Protein AF-A0A8H2Y6P1-F1 (afdb_monomer)

Structure (mmCIF, N/CA/C/O backbone):
data_AF-A0A8H2Y6P1-F1
#
_entry.id   AF-A0A8H2Y6P1-F1
#
loop_
_atom_site.group_PDB
_atom_site.id
_atom_site.type_symbol
_atom_site.label_atom_id
_atom_site.label_alt_id
_atom_site.label_comp_id
_atom_site.label_asym_id
_atom_site.label_entity_id
_atom_site.label_seq_id
_atom_site.pdbx_PDB_ins_code
_atom_site.Cartn_x
_atom_site.Cartn_y
_atom_site.Cartn_z
_atom_site.occupancy
_atom_site.B_iso_or_equiv
_atom_site.auth_seq_id
_atom_site.auth_comp_id
_atom_site.auth_asym_id
_atom_site.auth_atom_id
_atom_site.pdbx_PDB_model_num
ATOM 1 N N . MET A 1 1 ? 28.918 14.140 -5.989 1.00 57.22 1 MET A N 1
ATOM 2 C CA . MET A 1 1 ? 27.513 14.575 -6.138 1.00 57.22 1 MET A CA 1
ATOM 3 C C . MET A 1 1 ? 26.644 13.353 -5.943 1.00 57.22 1 MET A C 1
ATOM 5 O O . MET A 1 1 ? 26.982 12.320 -6.511 1.00 57.22 1 MET A O 1
ATOM 9 N N . SER A 1 2 ? 25.597 13.435 -5.124 1.00 70.31 2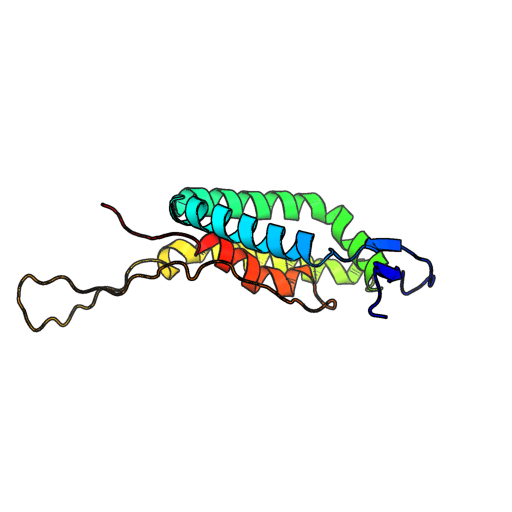 SER A N 1
ATOM 10 C CA . SER A 1 2 ? 24.597 12.365 -5.074 1.00 70.31 2 SER A CA 1
ATOM 11 C C . SER A 1 2 ? 23.945 12.235 -6.454 1.00 70.31 2 SER A C 1
ATOM 13 O O . SER A 1 2 ? 23.751 13.263 -7.109 1.00 70.31 2 SER A O 1
ATOM 15 N N . PRO A 1 3 ? 23.657 11.015 -6.930 1.00 77.88 3 PRO A N 1
ATOM 16 C CA . PRO A 1 3 ? 22.959 10.842 -8.197 1.00 77.88 3 PRO A CA 1
ATOM 17 C C . PRO A 1 3 ? 21.619 11.588 -8.144 1.00 77.88 3 PRO A C 1
ATOM 19 O O . PRO A 1 3 ? 20.973 11.600 -7.101 1.00 77.88 3 PRO A O 1
ATOM 22 N N . SER A 1 4 ? 21.226 12.235 -9.245 1.00 89.81 4 SER A N 1
ATOM 23 C CA . SER A 1 4 ? 19.952 12.965 -9.375 1.00 89.81 4 SER A CA 1
ATOM 24 C C . SER A 1 4 ? 18.839 12.118 -9.994 1.00 89.81 4 SER A C 1
ATOM 26 O O . SER A 1 4 ? 17.691 12.540 -10.036 1.00 89.81 4 SER A O 1
ATOM 28 N N . SER A 1 5 ? 19.171 10.916 -10.467 1.00 95.56 5 SER A N 1
ATOM 29 C CA . SER A 1 5 ? 18.230 9.975 -11.066 1.00 95.56 5 SER A CA 1
ATOM 30 C C . SER A 1 5 ? 18.632 8.527 -10.807 1.00 95.56 5 SER A C 1
ATOM 32 O O . SER A 1 5 ? 19.776 8.231 -10.446 1.00 95.56 5 SER A O 1
ATOM 34 N N . GLN A 1 6 ? 17.675 7.630 -11.016 1.00 94.94 6 GLN A N 1
ATOM 35 C CA . GLN A 1 6 ? 17.839 6.187 -11.004 1.00 94.94 6 GLN A CA 1
ATOM 36 C C . GLN A 1 6 ? 17.316 5.615 -12.318 1.00 94.94 6 GLN A C 1
ATOM 38 O O . GLN A 1 6 ? 16.169 5.863 -12.686 1.00 94.94 6 GLN A O 1
ATOM 43 N N . THR A 1 7 ? 18.135 4.817 -12.998 1.00 96.50 7 THR A N 1
ATOM 44 C CA . THR A 1 7 ? 17.713 4.064 -14.184 1.00 96.50 7 THR A CA 1
ATOM 45 C C . THR A 1 7 ? 17.591 2.590 -13.832 1.00 96.50 7 THR A C 1
ATOM 47 O O . THR A 1 7 ? 18.555 1.981 -13.368 1.00 96.50 7 THR A O 1
ATOM 50 N N . THR A 1 8 ? 16.419 2.013 -14.074 1.00 95.88 8 THR A N 1
ATOM 51 C CA . THR A 1 8 ? 16.212 0.565 -14.037 1.00 95.88 8 THR A CA 1
ATOM 52 C C . THR A 1 8 ? 16.761 -0.036 -15.323 1.00 95.88 8 THR A C 1
ATOM 54 O O . THR A 1 8 ? 16.398 0.397 -16.417 1.00 95.88 8 THR A O 1
ATOM 57 N N . ILE A 1 9 ? 17.635 -1.029 -15.189 1.00 96.75 9 ILE A N 1
ATOM 58 C CA . ILE A 1 9 ? 18.279 -1.726 -16.305 1.00 96.75 9 ILE A CA 1
ATOM 59 C C . ILE A 1 9 ? 17.661 -3.110 -16.442 1.00 96.75 9 ILE A C 1
ATOM 61 O O . ILE A 1 9 ? 17.535 -3.823 -15.448 1.00 96.75 9 ILE A O 1
ATOM 65 N N . ILE A 1 10 ? 17.314 -3.498 -17.668 1.00 96.38 10 ILE A N 1
ATOM 66 C CA . ILE A 1 10 ? 16.822 -4.840 -17.969 1.00 96.38 10 ILE A CA 1
ATOM 67 C C . ILE A 1 10 ? 17.974 -5.835 -17.778 1.00 96.38 10 ILE A C 1
ATOM 69 O O . ILE A 1 10 ? 18.954 -5.764 -18.524 1.00 96.38 10 ILE A O 1
ATOM 73 N N . PRO A 1 11 ? 17.899 -6.799 -16.841 1.00 94.56 11 PRO A N 1
ATOM 74 C CA . PRO A 1 11 ? 19.072 -7.610 -16.506 1.00 94.56 11 PRO A CA 1
ATOM 75 C C . PRO A 1 11 ? 19.601 -8.482 -17.650 1.00 94.56 11 PRO A C 1
ATOM 77 O O . PRO A 1 11 ? 20.798 -8.751 -17.705 1.00 94.56 11 PRO A O 1
ATOM 80 N N . HIS A 1 12 ? 18.745 -8.923 -18.576 1.00 91.88 12 HIS A N 1
ATOM 81 C CA . HIS A 1 12 ? 19.175 -9.806 -19.664 1.00 91.88 12 HIS A CA 1
ATOM 82 C C . HIS A 1 12 ? 19.735 -9.056 -20.884 1.00 91.88 12 HIS A C 1
ATOM 84 O O . HIS A 1 12 ? 20.650 -9.569 -21.520 1.00 91.88 12 HIS A O 1
ATOM 90 N N . SER A 1 13 ? 19.200 -7.877 -21.235 1.00 94.44 13 SER A N 1
ATOM 91 C CA . SER A 1 13 ? 19.668 -7.093 -22.394 1.00 94.44 13 SER A CA 1
ATOM 92 C C . SER A 1 13 ? 20.650 -5.988 -22.014 1.00 94.44 13 SER A C 1
ATOM 94 O O . SER A 1 13 ? 21.340 -5.477 -22.888 1.00 94.44 13 SER A O 1
ATOM 96 N N . GLN A 1 14 ? 20.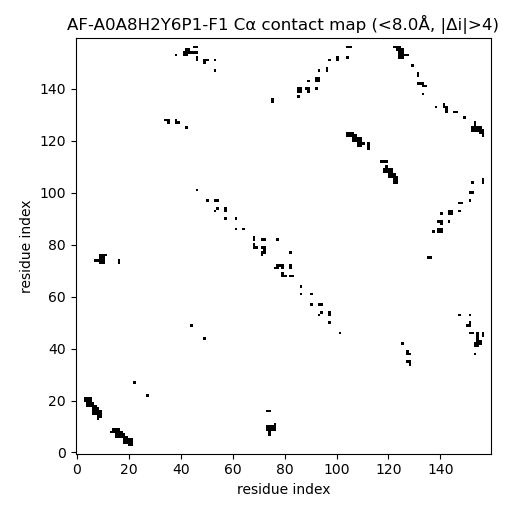737 -5.636 -20.725 1.00 96.19 14 GLN A N 1
ATOM 97 C CA . GLN A 1 14 ? 21.503 -4.496 -20.205 1.00 96.19 14 GLN A CA 1
ATOM 98 C C . GLN A 1 14 ? 21.035 -3.136 -20.752 1.00 96.19 14 GLN A C 1
ATOM 100 O O . GLN A 1 14 ? 21.714 -2.122 -20.594 1.00 96.19 14 GLN A O 1
ATOM 105 N N . GLU A 1 15 ? 19.851 -3.094 -21.359 1.00 96.81 15 GLU A N 1
ATOM 106 C CA . GLU A 1 15 ? 19.251 -1.873 -21.880 1.00 96.81 15 GLU A CA 1
ATOM 107 C C . GLU A 1 15 ? 18.507 -1.107 -20.775 1.00 96.81 15 GLU A C 1
ATOM 109 O O . GLU A 1 15 ? 17.981 -1.714 -19.833 1.00 96.81 15 GLU A O 1
ATOM 114 N N . PRO A 1 16 ? 18.431 0.231 -20.869 1.00 96.81 16 PRO A N 1
ATOM 115 C CA . PRO A 1 16 ? 17.623 1.024 -19.956 1.00 96.81 16 PRO A CA 1
ATOM 116 C C . PRO A 1 16 ? 16.132 0.744 -20.171 1.00 96.81 16 PRO A C 1
ATOM 118 O O . PRO A 1 16 ? 15.623 0.870 -21.281 1.00 96.81 16 PRO A O 1
ATOM 121 N N . LEU A 1 17 ? 15.423 0.406 -19.092 1.00 95.75 17 LEU A N 1
ATOM 122 C CA . LEU A 1 17 ? 13.969 0.242 -19.107 1.00 95.75 17 LEU A CA 1
ATOM 123 C C . LEU A 1 17 ? 13.258 1.568 -18.830 1.00 95.75 17 LEU A C 1
ATOM 125 O O . LEU A 1 17 ? 12.380 1.983 -19.579 1.00 95.75 17 LEU A O 1
ATOM 129 N N . VAL A 1 18 ? 13.620 2.218 -17.722 1.00 95.69 18 VAL A N 1
ATOM 130 C CA . VAL A 1 18 ? 12.991 3.459 -17.258 1.00 95.69 18 VAL A CA 1
ATOM 131 C C . VAL A 1 18 ? 13.962 4.246 -16.385 1.00 95.69 18 VAL A C 1
ATOM 133 O O . VAL A 1 18 ? 14.711 3.663 -15.602 1.00 95.69 18 VAL A O 1
ATOM 136 N N . THR A 1 19 ? 13.939 5.573 -16.506 1.00 96.56 19 THR A N 1
ATOM 137 C CA . THR A 1 19 ? 14.700 6.491 -15.650 1.00 96.56 19 THR A CA 1
ATOM 138 C C . THR A 1 19 ? 13.745 7.354 -14.840 1.00 96.56 19 THR A C 1
ATOM 140 O O . THR A 1 19 ? 12.882 8.030 -15.395 1.00 96.56 19 THR A O 1
ATOM 143 N N . HIS A 1 20 ? 13.942 7.375 -13.526 1.00 95.00 20 HIS A N 1
ATOM 144 C CA . HIS A 1 20 ? 13.227 8.231 -12.589 1.00 95.00 20 HIS A CA 1
ATOM 145 C C . HIS A 1 20 ? 14.172 9.295 -12.0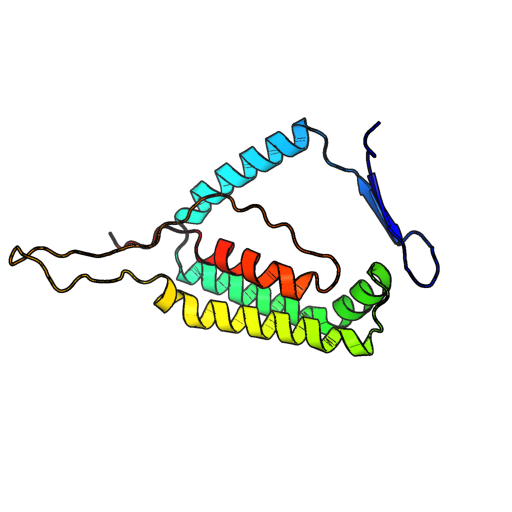38 1.00 95.00 20 HIS A C 1
ATOM 147 O O . HIS A 1 20 ? 15.298 8.988 -11.654 1.00 95.00 20 HIS A O 1
ATOM 153 N N . GLN A 1 21 ? 13.723 10.547 -11.980 1.00 96.06 21 GLN A N 1
ATOM 154 C CA . GLN A 1 21 ? 14.451 11.590 -11.257 1.00 96.06 21 GLN A CA 1
ATOM 155 C C . GLN A 1 21 ? 14.191 11.434 -9.760 1.00 96.06 21 GLN A C 1
ATOM 157 O O . GLN A 1 21 ? 13.063 11.149 -9.353 1.00 96.06 21 GLN A O 1
ATOM 162 N N . TYR A 1 22 ? 15.225 11.620 -8.944 1.00 94.19 22 TYR A N 1
ATOM 163 C CA . TYR A 1 22 ? 15.012 11.734 -7.510 1.00 94.19 22 TYR A CA 1
ATOM 164 C C . TYR A 1 22 ? 14.330 13.067 -7.206 1.00 94.19 22 TYR A C 1
ATOM 166 O O . TYR A 1 22 ? 14.668 14.078 -7.828 1.00 94.19 22 TYR A O 1
ATOM 174 N N . PRO A 1 23 ? 13.397 13.089 -6.243 1.00 92.50 23 PRO A N 1
ATOM 175 C CA . PRO A 1 23 ? 12.821 14.339 -5.786 1.00 92.50 23 PRO A CA 1
ATOM 176 C C . PRO A 1 23 ? 13.911 15.221 -5.169 1.00 92.50 23 PRO A C 1
ATOM 178 O O . PRO A 1 23 ? 14.816 14.748 -4.474 1.00 92.50 23 PRO A O 1
ATOM 181 N N . SER A 1 24 ? 13.806 16.521 -5.406 1.00 93.81 24 SER A N 1
ATOM 182 C CA . SER A 1 24 ? 14.550 17.537 -4.673 1.00 93.81 24 SER A CA 1
ATOM 183 C C . SER A 1 24 ? 14.167 17.537 -3.189 1.00 93.81 24 SER A C 1
ATOM 185 O O . SER A 1 24 ? 13.133 17.002 -2.784 1.00 93.81 24 SER A O 1
ATOM 187 N N . VAL A 1 25 ? 14.983 18.193 -2.360 1.00 93.69 25 VAL A N 1
ATOM 188 C CA . VAL A 1 25 ? 14.691 18.352 -0.923 1.00 93.69 25 VAL A CA 1
ATOM 189 C C . VAL A 1 25 ? 13.334 19.033 -0.705 1.00 93.69 25 VAL A C 1
ATOM 191 O O . VAL A 1 25 ? 12.547 18.566 0.108 1.00 93.69 25 VAL A O 1
ATOM 194 N N . SER A 1 26 ? 13.012 20.063 -1.496 1.00 95.81 26 SER A N 1
ATOM 195 C CA . SER A 1 26 ? 11.718 20.754 -1.404 1.00 95.81 26 SER A CA 1
ATOM 196 C C . SER A 1 26 ? 10.542 19.835 -1.744 1.00 95.81 26 SER A C 1
ATOM 198 O O . SER A 1 26 ? 9.519 19.871 -1.070 1.00 95.81 26 SER A O 1
ATOM 200 N N . GLU A 1 27 ? 10.676 18.988 -2.768 1.00 95.44 27 GLU A N 1
ATOM 201 C CA . GLU A 1 27 ? 9.619 18.038 -3.141 1.00 95.44 27 GLU A CA 1
ATOM 202 C C . GLU A 1 27 ? 9.424 16.949 -2.079 1.00 95.44 27 GLU A C 1
ATOM 204 O O . GLU A 1 27 ? 8.295 16.501 -1.855 1.00 95.44 27 GLU A O 1
ATOM 209 N N . LEU A 1 28 ? 10.504 16.533 -1.406 1.00 94.00 28 LEU A N 1
ATOM 210 C CA . LEU A 1 28 ? 10.442 15.615 -0.267 1.00 94.00 28 LEU A CA 1
ATOM 211 C C . LEU A 1 28 ? 9.721 16.250 0.926 1.00 94.00 28 LEU A C 1
ATOM 213 O O . LEU A 1 28 ? 8.824 15.621 1.490 1.00 94.00 28 LEU A O 1
ATOM 217 N N . ASP A 1 29 ? 10.053 17.493 1.274 1.00 95.56 29 ASP A N 1
ATOM 218 C CA . ASP A 1 29 ? 9.387 18.224 2.357 1.00 95.56 29 ASP A CA 1
ATOM 219 C C . ASP A 1 29 ? 7.885 18.382 2.070 1.00 95.56 29 ASP A C 1
ATOM 221 O O . ASP A 1 29 ? 7.035 18.065 2.912 1.00 95.56 29 ASP A O 1
ATOM 225 N N . ASP A 1 30 ? 7.533 18.758 0.838 1.00 97.06 30 ASP A N 1
ATOM 226 C CA . ASP A 1 30 ? 6.142 18.861 0.397 1.00 97.06 30 ASP A CA 1
ATOM 227 C C . ASP A 1 30 ? 5.412 17.511 0.427 1.00 97.06 30 ASP A C 1
ATOM 229 O O . ASP A 1 30 ? 4.229 17.441 0.785 1.00 97.06 30 ASP A O 1
ATOM 233 N N . LEU A 1 31 ? 6.088 16.414 0.070 1.00 95.19 31 LEU A N 1
ATOM 234 C CA . LEU A 1 31 ? 5.534 15.062 0.152 1.00 95.19 31 LEU A CA 1
ATOM 235 C C . LEU A 1 31 ? 5.223 14.670 1.600 1.00 95.19 31 LEU A C 1
ATOM 237 O O . LEU A 1 31 ? 4.138 14.141 1.867 1.00 95.19 31 LEU A O 1
ATOM 241 N N . VAL A 1 32 ? 6.129 14.954 2.538 1.00 95.44 32 VAL A N 1
ATOM 242 C CA . VAL A 1 32 ? 5.925 14.679 3.968 1.00 95.44 32 VAL A CA 1
ATOM 243 C C . VAL A 1 32 ? 4.741 15.489 4.501 1.00 95.44 32 VAL A C 1
ATOM 245 O O . VAL A 1 32 ? 3.848 14.931 5.147 1.00 95.44 32 VAL A O 1
ATOM 248 N N . LEU A 1 33 ? 4.659 16.779 4.160 1.00 96.62 33 LEU A N 1
ATOM 249 C CA . LEU A 1 33 ? 3.550 17.647 4.564 1.00 96.62 33 LEU A CA 1
ATOM 250 C C . LEU A 1 33 ? 2.203 17.170 4.010 1.00 96.62 33 LEU A C 1
ATOM 252 O O . LEU A 1 33 ? 1.212 17.113 4.748 1.00 96.62 33 LEU A O 1
ATOM 256 N N . ARG A 1 34 ? 2.142 16.801 2.723 1.00 97.31 34 ARG A N 1
ATOM 257 C CA . ARG A 1 34 ? 0.922 16.256 2.105 1.00 97.31 34 ARG A CA 1
ATOM 258 C C . ARG A 1 34 ? 0.512 14.932 2.739 1.00 97.31 34 ARG A C 1
ATOM 260 O O . ARG A 1 34 ? -0.671 14.753 3.021 1.00 97.31 34 ARG A O 1
ATOM 267 N N . SER A 1 35 ? 1.470 14.055 3.027 1.00 94.88 35 SER A N 1
ATOM 268 C CA . SER A 1 35 ? 1.214 12.771 3.691 1.00 94.88 35 SER A CA 1
ATOM 269 C C . SER A 1 35 ? 0.629 12.975 5.090 1.00 94.88 35 SER A C 1
ATOM 271 O O . SER A 1 35 ? -0.367 12.346 5.440 1.00 94.88 35 SER A O 1
ATOM 273 N N . GLY A 1 36 ? 1.169 13.923 5.863 1.00 95.19 36 GLY A N 1
ATOM 274 C CA . GLY A 1 36 ? 0.635 14.277 7.179 1.00 95.19 36 GLY A CA 1
ATOM 275 C C . GLY A 1 36 ? -0.787 14.847 7.122 1.00 95.19 36 GLY A C 1
ATOM 276 O O . GLY A 1 36 ? -1.631 14.493 7.945 1.00 95.19 36 GLY A O 1
ATOM 277 N N . LYS A 1 37 ? -1.093 15.698 6.132 1.00 95.94 37 LYS A N 1
ATOM 278 C CA . LYS A 1 37 ? -2.459 16.212 5.910 1.00 95.94 37 LYS A CA 1
ATOM 279 C C . LYS A 1 37 ? -3.429 15.093 5.524 1.00 95.94 37 LYS A C 1
ATOM 281 O O . LYS A 1 37 ? -4.509 15.005 6.104 1.00 95.94 37 LYS A O 1
ATOM 286 N N . ALA A 1 38 ? -3.033 14.228 4.590 1.00 94.94 38 ALA A N 1
ATOM 287 C CA . ALA A 1 38 ? -3.845 13.102 4.145 1.00 94.94 38 ALA A CA 1
ATOM 288 C C . ALA A 1 38 ? -4.132 12.131 5.295 1.00 94.94 38 ALA A C 1
ATOM 290 O O . ALA A 1 38 ? -5.278 11.739 5.481 1.00 94.94 38 ALA A O 1
ATOM 291 N N . GLN A 1 39 ? -3.135 11.815 6.126 1.00 94.75 39 GLN A N 1
ATOM 292 C CA . GLN A 1 39 ? -3.313 10.919 7.266 1.00 94.75 39 GLN A CA 1
ATOM 293 C C . GLN A 1 39 ? -4.304 11.475 8.299 1.00 94.75 39 GLN A C 1
ATOM 295 O O . GLN A 1 39 ? -5.145 10.730 8.798 1.00 94.75 39 GLN A O 1
ATOM 300 N N . LYS A 1 40 ? -4.271 12.787 8.573 1.00 93.50 40 LYS A N 1
ATOM 301 C CA . LYS A 1 40 ? -5.235 13.441 9.476 1.00 93.50 40 LYS A CA 1
ATOM 302 C C . LYS A 1 40 ? -6.680 13.337 8.983 1.00 93.50 40 LYS A C 1
ATOM 304 O O . LYS A 1 40 ? -7.584 13.223 9.804 1.00 93.50 40 LYS A O 1
ATOM 309 N N . ALA A 1 41 ? -6.899 13.393 7.670 1.00 93.50 41 ALA A N 1
ATOM 310 C CA . ALA A 1 41 ? -8.218 13.171 7.084 1.00 93.50 41 ALA A CA 1
ATOM 311 C C . ALA A 1 41 ? -8.585 11.679 7.091 1.00 93.50 41 ALA A C 1
ATOM 313 O O . ALA A 1 41 ? -9.684 11.307 7.497 1.00 93.50 41 ALA A O 1
ATOM 314 N N . TRP A 1 42 ? -7.634 10.823 6.710 1.00 94.88 42 TRP A N 1
ATOM 315 C CA . TRP A 1 42 ? -7.798 9.374 6.635 1.00 94.88 42 TRP A CA 1
ATOM 316 C C . TRP A 1 42 ? -8.188 8.757 7.975 1.00 94.88 42 TRP A C 1
ATOM 318 O O . TRP A 1 42 ? -9.009 7.842 8.014 1.00 94.88 42 TRP A O 1
ATOM 328 N N . LYS A 1 43 ? -7.682 9.313 9.084 1.00 93.00 43 LYS A N 1
ATOM 329 C CA . LYS A 1 43 ? -7.999 8.805 10.417 1.00 93.00 43 LYS A CA 1
ATOM 330 C C . LYS A 1 43 ? -9.453 8.937 10.859 1.00 93.00 43 LYS A C 1
ATOM 332 O O . LYS A 1 43 ? -9.802 8.367 11.887 1.00 93.00 43 LYS A O 1
ATOM 337 N N . ASN A 1 44 ? -10.269 9.666 10.101 1.00 91.88 44 ASN A N 1
ATOM 338 C CA . ASN A 1 44 ? -11.702 9.824 10.342 1.00 91.88 44 ASN A CA 1
ATOM 339 C C . ASN A 1 44 ? -12.555 8.987 9.372 1.00 91.88 44 ASN A C 1
ATOM 341 O O . ASN A 1 44 ? -13.778 8.994 9.472 1.00 91.88 44 ASN A O 1
ATOM 345 N N . VAL A 1 45 ? -11.937 8.282 8.419 1.00 93.88 45 VAL A N 1
ATOM 346 C CA . VAL A 1 45 ? -12.644 7.352 7.529 1.00 93.88 45 VAL A CA 1
ATOM 347 C C . VAL A 1 45 ? -13.070 6.130 8.343 1.00 93.88 45 VAL A C 1
ATOM 349 O O . VAL A 1 45 ? -12.334 5.683 9.225 1.00 93.88 45 VAL A O 1
ATOM 352 N N . SER A 1 46 ? -14.247 5.569 8.066 1.00 93.81 46 SER A N 1
ATOM 353 C CA . SER A 1 46 ? -14.726 4.369 8.760 1.00 93.81 46 SER A CA 1
ATOM 354 C C . SER A 1 46 ? -13.837 3.158 8.444 1.00 93.81 46 SER A C 1
ATOM 356 O O . SER A 1 46 ? -13.202 3.096 7.388 1.00 93.81 46 SER A O 1
ATOM 358 N N . LEU A 1 47 ? -13.754 2.180 9.356 1.00 93.81 47 LEU A N 1
ATOM 359 C CA . LEU A 1 47 ? -13.031 0.937 9.055 1.00 93.81 47 LEU A CA 1
ATOM 360 C C . LEU A 1 47 ? -13.650 0.228 7.843 1.00 93.81 47 LEU A C 1
ATOM 362 O O . LEU A 1 47 ? -12.913 -0.222 6.973 1.00 93.81 47 LEU A O 1
ATOM 366 N N . GLU A 1 48 ? -14.978 0.202 7.756 1.00 95.69 48 GLU A N 1
ATOM 367 C CA . GLU A 1 48 ? -15.717 -0.397 6.645 1.00 95.69 48 GLU A CA 1
ATOM 368 C C . GLU A 1 48 ? -15.288 0.182 5.288 1.00 95.69 48 GLU A C 1
ATOM 370 O O . GLU A 1 48 ? -14.947 -0.566 4.372 1.00 95.69 48 GLU A O 1
ATOM 375 N N . ASP A 1 49 ? -15.219 1.509 5.157 1.00 96.31 49 ASP A N 1
ATOM 376 C CA . ASP A 1 49 ? -14.841 2.145 3.892 1.00 96.31 49 ASP A CA 1
ATOM 377 C C . ASP A 1 49 ? -13.372 1.901 3.540 1.00 96.31 49 ASP A C 1
ATOM 379 O O . ASP A 1 49 ? -13.029 1.722 2.370 1.00 96.31 49 ASP A O 1
ATOM 383 N N . ARG A 1 50 ? -12.490 1.806 4.542 1.00 95.62 50 ARG A N 1
ATOM 384 C CA . ARG A 1 50 ? -11.098 1.403 4.300 1.00 95.62 50 ARG A CA 1
ATOM 385 C C . ARG A 1 50 ? -10.997 -0.040 3.830 1.00 95.62 50 ARG A C 1
ATOM 387 O O . ARG A 1 50 ? -10.199 -0.316 2.938 1.00 95.62 50 ARG A O 1
ATOM 394 N N . LEU A 1 51 ? -11.802 -0.944 4.388 1.00 97.19 51 LEU A N 1
ATOM 395 C CA . LEU A 1 51 ? -11.864 -2.331 3.929 1.00 97.19 51 LEU A CA 1
ATOM 396 C C . LEU A 1 51 ? -12.391 -2.419 2.498 1.00 97.19 51 LEU A C 1
ATOM 398 O O . LEU A 1 51 ? -11.799 -3.141 1.703 1.00 97.19 51 LEU A O 1
ATOM 402 N N . LYS A 1 52 ? -13.405 -1.625 2.126 1.00 97.75 52 LYS A N 1
ATOM 403 C CA . LYS A 1 52 ? -13.867 -1.516 0.729 1.00 97.75 52 LYS A CA 1
ATOM 404 C C . LYS A 1 52 ? -12.751 -1.049 -0.206 1.00 97.75 52 LYS A C 1
ATOM 406 O O . LYS A 1 52 ? -12.581 -1.607 -1.285 1.00 97.75 52 LYS A O 1
ATOM 411 N N . ILE A 1 53 ? -11.960 -0.059 0.208 1.00 97.12 53 ILE A N 1
ATOM 412 C CA . ILE A 1 53 ? -10.814 0.429 -0.576 1.00 97.12 53 ILE A CA 1
ATOM 413 C C . ILE A 1 53 ? -9.734 -0.652 -0.706 1.00 97.12 53 ILE A C 1
ATOM 415 O O . ILE A 1 53 ? -9.211 -0.863 -1.799 1.00 97.12 53 ILE A O 1
ATOM 419 N N . GLY A 1 54 ? -9.429 -1.371 0.376 1.00 97.25 54 GLY A N 1
ATOM 420 C CA . GLY A 1 54 ? -8.497 -2.497 0.350 1.00 97.25 54 GLY A CA 1
ATOM 421 C C . GLY A 1 54 ? -8.978 -3.649 -0.536 1.00 97.25 54 GLY A C 1
ATOM 422 O O . GLY A 1 54 ? -8.191 -4.204 -1.298 1.00 97.25 54 GLY A O 1
ATOM 423 N N . GLN A 1 55 ? -10.272 -3.964 -0.497 1.00 98.12 55 GLN A N 1
ATOM 424 C CA . GLN A 1 55 ? -10.896 -4.970 -1.353 1.00 98.12 55 GLN A CA 1
ATOM 425 C C . GLN A 1 55 ? -10.824 -4.565 -2.829 1.00 98.12 55 GLN A C 1
ATOM 427 O O . GLN A 1 55 ? -10.402 -5.360 -3.666 1.00 98.12 55 GLN A O 1
ATOM 432 N N . LYS A 1 56 ? -11.123 -3.298 -3.141 1.00 98.25 56 LYS A N 1
ATOM 433 C CA . LYS A 1 56 ? -10.953 -2.761 -4.493 1.00 98.25 56 LYS A CA 1
ATOM 434 C C . LYS A 1 56 ? -9.499 -2.856 -4.958 1.00 98.25 56 LYS A C 1
ATOM 436 O O . LYS A 1 56 ? -9.250 -3.264 -6.083 1.00 98.25 56 LYS A O 1
ATOM 441 N N . PHE A 1 57 ? -8.527 -2.539 -4.100 1.00 96.88 57 PHE A N 1
ATOM 442 C CA . PHE A 1 57 ? -7.110 -2.725 -4.430 1.00 96.88 57 PHE A CA 1
ATOM 443 C C . PHE A 1 57 ? -6.794 -4.179 -4.822 1.00 96.88 57 PHE A C 1
ATOM 445 O O . PHE A 1 57 ? -6.107 -4.401 -5.814 1.00 96.88 57 PHE A O 1
ATOM 452 N N . VAL A 1 58 ? -7.312 -5.164 -4.080 1.00 97.50 58 VAL A N 1
ATOM 453 C CA . VAL A 1 58 ? -7.125 -6.592 -4.393 1.00 97.50 58 VAL A CA 1
ATOM 454 C C . VAL A 1 58 ? -7.720 -6.948 -5.759 1.00 97.50 58 VAL A C 1
ATOM 456 O O . VAL A 1 58 ? -7.097 -7.687 -6.520 1.00 97.50 58 VAL A O 1
ATOM 459 N N . GLU A 1 59 ? -8.903 -6.425 -6.078 1.00 97.62 59 GLU A N 1
ATOM 460 C CA . GLU A 1 59 ? -9.579 -6.653 -7.360 1.00 97.62 59 GLU A CA 1
ATOM 461 C C . GLU A 1 59 ? -8.791 -6.075 -8.538 1.00 97.62 59 GLU A C 1
ATOM 463 O O . GLU A 1 59 ? -8.515 -6.795 -9.498 1.00 97.62 59 GLU A O 1
ATOM 468 N N . GLU A 1 60 ? -8.365 -4.815 -8.437 1.00 96.75 60 GLU A N 1
ATOM 469 C CA . GLU A 1 60 ? -7.567 -4.145 -9.471 1.00 96.75 60 GLU A CA 1
ATOM 470 C C . GLU A 1 60 ? -6.207 -4.835 -9.649 1.00 96.75 60 GLU A C 1
ATOM 472 O O . GLU A 1 60 ? -5.789 -5.122 -10.768 1.00 96.75 60 GLU A O 1
ATOM 477 N N . PHE A 1 61 ? -5.535 -5.196 -8.549 1.00 95.75 61 PHE A N 1
ATOM 478 C CA . PHE A 1 61 ? -4.259 -5.911 -8.607 1.00 95.75 61 PHE A CA 1
ATOM 479 C C . PHE A 1 61 ? -4.400 -7.273 -9.296 1.00 95.75 61 PHE A C 1
ATOM 481 O O . PHE A 1 61 ? -3.556 -7.655 -10.104 1.00 95.75 61 PHE A O 1
ATOM 488 N N . LYS A 1 62 ? -5.490 -7.998 -9.019 1.00 95.50 62 LYS A N 1
ATOM 489 C CA . LYS A 1 62 ? -5.797 -9.266 -9.687 1.00 95.50 62 LYS A CA 1
ATOM 490 C C . LYS A 1 62 ? -6.090 -9.078 -11.177 1.00 95.50 62 LYS A C 1
ATOM 492 O O . LYS A 1 62 ? -5.728 -9.940 -11.971 1.00 95.50 62 LYS A O 1
ATOM 497 N N . ALA A 1 63 ? -6.730 -7.979 -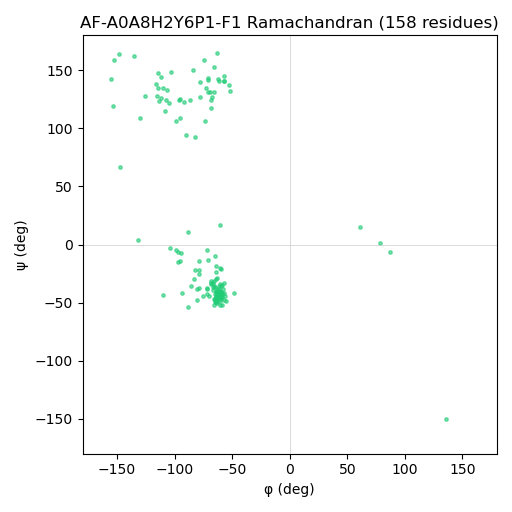11.574 1.00 95.50 63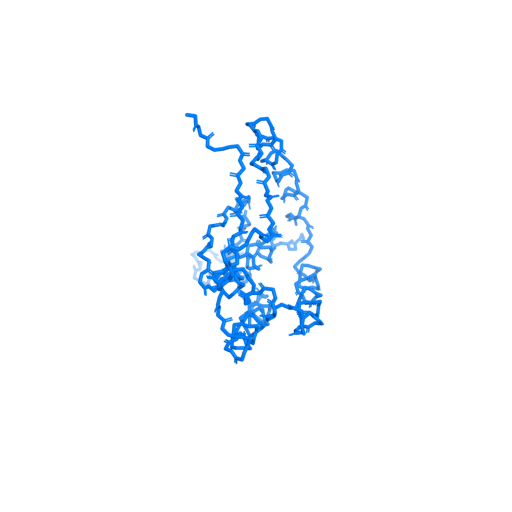 ALA A N 1
ATOM 498 C CA . ALA A 1 63 ? -6.994 -7.690 -12.984 1.00 95.50 63 ALA A CA 1
ATOM 499 C C . ALA A 1 63 ? -5.700 -7.477 -13.797 1.00 95.50 63 ALA A C 1
ATOM 501 O O . ALA A 1 63 ? -5.685 -7.726 -15.000 1.00 95.50 63 ALA A O 1
ATOM 502 N N . MET A 1 64 ? -4.605 -7.096 -13.132 1.00 93.12 64 MET A N 1
ATOM 503 C CA . MET A 1 64 ? -3.282 -6.885 -13.729 1.00 93.12 64 MET A CA 1
ATOM 504 C C . MET A 1 64 ? -2.397 -8.150 -13.780 1.00 93.12 64 MET A C 1
ATOM 506 O O . MET A 1 64 ? -1.207 -8.050 -14.085 1.00 93.12 64 MET A O 1
ATOM 510 N N . ASP A 1 65 ? -2.941 -9.344 -13.502 1.00 88.31 65 ASP A N 1
ATOM 511 C CA . ASP A 1 65 ? -2.183 -10.613 -13.436 1.00 88.31 65 ASP A CA 1
ATOM 512 C C . ASP A 1 65 ? -1.463 -10.975 -14.752 1.00 88.31 65 ASP A C 1
ATOM 514 O O . ASP A 1 65 ? -0.477 -11.702 -14.739 1.00 88.31 65 ASP A O 1
ATOM 518 N N . ASN A 1 66 ? -1.893 -10.421 -15.890 1.00 87.62 66 ASN A N 1
ATOM 519 C CA . ASN A 1 66 ? -1.213 -10.619 -17.176 1.00 87.62 66 ASN A CA 1
ATOM 520 C C . ASN A 1 66 ? -0.020 -9.671 -17.392 1.00 87.62 66 ASN A C 1
ATOM 522 O O . ASN A 1 66 ? 0.947 -10.045 -18.057 1.00 87.62 66 ASN A O 1
ATOM 526 N N . ASP A 1 67 ? -0.061 -8.466 -16.820 1.00 91.12 67 ASP A N 1
ATOM 527 C CA . ASP A 1 67 ? 0.918 -7.408 -17.095 1.00 91.12 67 ASP A CA 1
ATOM 528 C C . ASP A 1 67 ? 2.069 -7.422 -16.080 1.00 91.12 67 ASP A C 1
ATOM 530 O O . ASP A 1 67 ? 3.247 -7.315 -16.438 1.00 91.12 67 ASP A O 1
ATOM 534 N N . ILE A 1 68 ? 1.742 -7.620 -14.798 1.00 93.12 68 ILE A N 1
ATOM 535 C CA . ILE A 1 68 ? 2.708 -7.590 -13.692 1.00 93.12 68 ILE A CA 1
ATOM 536 C C . ILE A 1 68 ? 3.841 -8.622 -13.856 1.00 93.12 68 ILE A C 1
ATOM 538 O O . ILE A 1 68 ? 5.002 -8.247 -13.663 1.00 93.12 68 ILE A O 1
ATOM 542 N N . PRO A 1 69 ? 3.593 -9.897 -14.231 1.00 93.31 69 PRO A N 1
ATOM 543 C CA . PRO A 1 69 ? 4.666 -10.875 -14.418 1.00 93.31 69 PRO A CA 1
ATOM 544 C C . PRO A 1 69 ? 5.707 -10.457 -15.454 1.00 93.31 69 PRO A C 1
ATOM 546 O O . PRO A 1 69 ? 6.902 -10.726 -15.282 1.00 93.31 69 PRO A O 1
ATOM 549 N N . LEU A 1 70 ? 5.262 -9.831 -16.545 1.00 92.75 70 LEU A N 1
ATOM 550 C CA . LEU A 1 70 ? 6.149 -9.383 -17.608 1.00 92.75 70 LEU A CA 1
ATOM 551 C C . LEU A 1 70 ? 6.972 -8.179 -17.142 1.00 92.75 70 LEU A C 1
ATOM 553 O O . LEU A 1 70 ? 8.183 -8.155 -17.353 1.00 92.75 70 LEU A O 1
ATOM 557 N N . GLU A 1 71 ? 6.346 -7.228 -16.453 1.00 93.12 71 GLU A N 1
ATOM 558 C CA . GLU A 1 71 ? 7.042 -6.071 -15.886 1.00 93.12 71 GLU A CA 1
ATOM 559 C C . GLU A 1 71 ? 8.096 -6.471 -14.848 1.00 93.12 71 GLU A C 1
ATOM 561 O O . GLU A 1 71 ? 9.238 -6.020 -14.929 1.00 93.12 71 GLU A O 1
ATOM 566 N N . LEU A 1 72 ? 7.780 -7.401 -13.940 1.00 94.31 72 LEU A N 1
ATOM 567 C CA . LEU A 1 72 ? 8.765 -7.948 -13.000 1.00 94.31 72 LEU A CA 1
ATOM 568 C C . LEU A 1 72 ? 9.942 -8.605 -13.731 1.00 94.31 72 LEU A C 1
ATOM 570 O O . LEU A 1 72 ? 11.099 -8.388 -13.378 1.00 94.31 72 LEU A O 1
ATOM 574 N N . THR A 1 73 ? 9.669 -9.360 -14.795 1.00 94.62 73 THR A N 1
ATOM 575 C CA . THR A 1 73 ? 10.728 -9.986 -15.601 1.00 94.62 73 THR A CA 1
ATOM 576 C C . THR A 1 73 ? 11.652 -8.942 -16.220 1.00 94.62 73 THR A C 1
ATOM 578 O O . THR A 1 73 ? 12.871 -9.078 -16.132 1.00 94.62 73 THR A O 1
ATOM 581 N N . LYS A 1 74 ? 11.094 -7.877 -16.808 1.00 94.50 74 LYS A N 1
ATOM 582 C CA . LYS A 1 74 ? 11.893 -6.792 -17.394 1.00 94.50 74 LYS A CA 1
ATOM 583 C C . LYS A 1 74 ? 12.726 -6.068 -16.339 1.00 94.50 74 LYS A C 1
ATOM 585 O O . LYS A 1 74 ? 13.876 -5.746 -16.603 1.00 94.50 74 LYS A O 1
ATOM 590 N N . GLN A 1 75 ? 12.164 -5.817 -15.158 1.00 94.31 75 GLN A N 1
ATOM 591 C CA . GLN A 1 75 ? 12.814 -5.007 -14.126 1.00 94.31 75 GLN A CA 1
ATOM 592 C C . GLN A 1 75 ? 13.884 -5.765 -13.333 1.00 94.31 75 GLN A C 1
ATOM 594 O O . GLN A 1 75 ? 14.903 -5.178 -12.980 1.00 94.31 75 GLN A O 1
ATOM 599 N N . MET A 1 76 ? 13.668 -7.049 -13.028 1.00 93.75 76 MET A N 1
ATOM 600 C CA . MET A 1 76 ? 14.550 -7.810 -12.128 1.00 93.75 76 MET A CA 1
ATOM 601 C C . MET A 1 76 ? 14.980 -9.184 -12.656 1.00 93.75 76 MET A C 1
ATOM 603 O O . MET A 1 76 ? 15.714 -9.905 -11.982 1.00 93.75 76 MET A O 1
ATOM 607 N N . GLY A 1 77 ? 14.605 -9.532 -13.890 1.00 92.44 77 GLY A N 1
ATOM 608 C CA . GLY A 1 77 ? 15.162 -10.674 -14.617 1.00 92.44 77 GLY A CA 1
ATOM 609 C C . GLY A 1 77 ? 14.613 -12.038 -14.203 1.00 92.44 77 GLY A C 1
ATOM 610 O O . GLY A 1 77 ? 15.038 -13.050 -14.763 1.00 92.44 77 GLY A O 1
ATOM 611 N N . ARG A 1 78 ? 13.668 -12.110 -13.252 1.00 93.44 78 ARG A N 1
ATOM 612 C CA . ARG A 1 78 ? 13.016 -13.382 -12.913 1.00 93.44 78 ARG A CA 1
ATOM 613 C C . ARG A 1 78 ? 12.191 -13.866 -14.107 1.00 93.44 78 ARG A C 1
ATOM 615 O O . ARG A 1 78 ? 11.375 -13.090 -14.591 1.00 93.44 78 ARG A O 1
ATOM 622 N N . PRO A 1 79 ? 12.316 -15.137 -14.534 1.00 92.38 79 PRO A N 1
ATOM 623 C CA . PRO A 1 79 ? 11.470 -15.687 -15.586 1.00 92.38 79 PRO A CA 1
ATOM 624 C C . PRO A 1 79 ? 9.977 -15.495 -15.291 1.00 92.38 79 PRO A C 1
ATOM 626 O O . PRO A 1 79 ? 9.533 -15.767 -14.175 1.00 92.38 79 PRO A O 1
ATOM 629 N N . VAL A 1 80 ? 9.196 -15.112 -16.308 1.00 92.62 80 VAL A N 1
ATOM 630 C CA . VAL A 1 80 ? 7.740 -14.875 -16.204 1.00 92.62 80 VAL A CA 1
ATOM 631 C C . VAL A 1 80 ? 7.023 -16.030 -15.496 1.00 92.62 80 VAL A C 1
ATOM 633 O O . VAL A 1 80 ? 6.198 -15.807 -14.611 1.00 92.62 80 VAL A O 1
ATOM 636 N N . SER A 1 81 ? 7.399 -17.272 -15.819 1.00 91.06 81 SER A N 1
ATOM 637 C CA . SER A 1 81 ? 6.829 -18.495 -15.236 1.00 91.06 81 SER A CA 1
ATOM 638 C C . SER A 1 81 ? 7.005 -18.618 -13.718 1.00 91.06 81 SER A C 1
ATOM 640 O O . SER A 1 81 ? 6.261 -19.354 -13.076 1.00 91.06 81 SER A O 1
ATOM 642 N N . GLN A 1 82 ? 7.956 -17.893 -13.125 1.00 89.56 82 GLN A N 1
ATOM 643 C CA . GLN A 1 82 ? 8.226 -17.897 -11.687 1.00 89.56 82 GLN A CA 1
ATOM 644 C C . GLN A 1 82 ? 7.561 -16.722 -10.941 1.00 89.56 82 GLN A C 1
ATOM 646 O O . GLN A 1 82 ? 7.593 -16.695 -9.712 1.00 89.56 82 GLN A O 1
ATOM 651 N N . ASN A 1 83 ? 6.933 -15.763 -11.637 1.00 91.94 83 ASN A N 1
ATOM 652 C CA . ASN A 1 83 ? 6.301 -14.590 -11.008 1.00 91.94 83 ASN A CA 1
ATOM 653 C C . ASN A 1 83 ? 4.892 -14.863 -10.458 1.00 91.94 83 ASN A C 1
ATOM 655 O O . ASN A 1 83 ? 4.460 -14.184 -9.527 1.00 91.94 83 ASN A O 1
ATOM 659 N N . ALA A 1 84 ? 4.202 -15.899 -10.948 1.00 90.19 84 ALA A N 1
ATOM 660 C CA . ALA A 1 84 ? 2.850 -16.249 -10.493 1.00 90.19 84 ALA A CA 1
ATOM 661 C C . ALA A 1 84 ? 2.772 -16.503 -8.974 1.00 90.19 84 ALA A C 1
ATOM 663 O O . ALA A 1 84 ? 1.770 -16.194 -8.327 1.00 90.19 84 ALA A O 1
ATOM 664 N N . GLY A 1 85 ? 3.844 -17.044 -8.380 1.00 90.81 85 GLY A N 1
ATOM 665 C CA . GLY A 1 85 ? 3.920 -17.273 -6.937 1.00 90.81 85 GLY A CA 1
ATOM 666 C C . GLY A 1 85 ? 3.895 -15.982 -6.114 1.00 90.81 85 GLY A C 1
ATOM 667 O O . GLY A 1 85 ? 3.270 -15.951 -5.056 1.00 90.81 85 GLY A O 1
ATOM 668 N 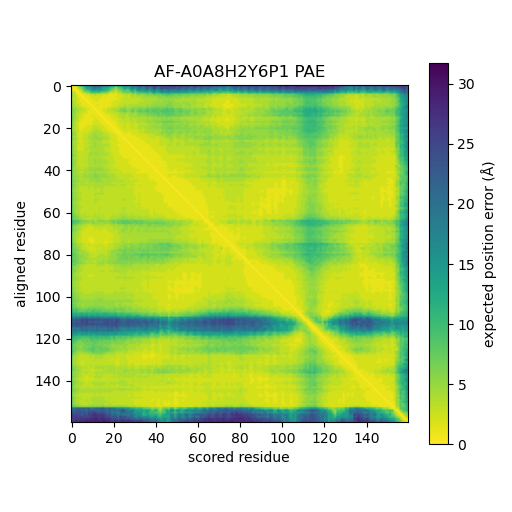N . GLU A 1 86 ? 4.522 -14.912 -6.605 1.00 93.44 86 GLU A N 1
ATOM 669 C CA . GLU A 1 86 ? 4.542 -13.614 -5.926 1.00 93.44 86 GLU A CA 1
ATOM 670 C C . GLU A 1 86 ? 3.172 -12.933 -5.960 1.00 93.44 86 GLU A C 1
ATOM 672 O O . GLU A 1 86 ? 2.712 -12.432 -4.934 1.00 93.44 86 GLU A O 1
ATOM 677 N N . ILE A 1 87 ? 2.498 -12.952 -7.112 1.00 93.94 87 ILE A N 1
ATOM 678 C CA . ILE A 1 87 ? 1.170 -12.344 -7.271 1.00 93.94 87 ILE A CA 1
ATOM 679 C C . ILE A 1 87 ? 0.156 -13.074 -6.398 1.00 93.94 87 ILE A C 1
ATOM 681 O O . ILE A 1 87 ? -0.537 -12.447 -5.594 1.00 93.94 87 ILE A O 1
ATOM 685 N N . ARG A 1 88 ? 0.132 -14.411 -6.477 1.00 94.56 88 ARG A N 1
ATOM 686 C CA . ARG A 1 88 ? -0.725 -15.236 -5.622 1.00 94.56 88 ARG A CA 1
ATOM 687 C C . ARG A 1 88 ? -0.448 -14.976 -4.144 1.00 94.56 88 ARG A C 1
ATOM 689 O O . ARG A 1 88 ? -1.387 -14.718 -3.400 1.00 94.56 88 ARG A O 1
ATOM 696 N N . GLY A 1 89 ? 0.819 -14.972 -3.729 1.00 95.75 89 GLY A N 1
ATOM 697 C CA . GLY A 1 89 ? 1.185 -14.690 -2.341 1.00 95.75 89 GLY A CA 1
ATOM 698 C C . GLY A 1 89 ? 0.758 -13.289 -1.890 1.00 95.75 89 GLY A C 1
ATOM 699 O O . GLY A 1 89 ? 0.287 -13.121 -0.768 1.00 95.75 89 GLY A O 1
ATOM 700 N N . THR A 1 90 ? 0.869 -12.287 -2.765 1.00 96.75 90 THR A N 1
ATOM 701 C CA . THR A 1 90 ? 0.433 -10.909 -2.490 1.00 96.75 90 THR A CA 1
ATOM 702 C C . THR A 1 90 ? -1.075 -10.857 -2.255 1.00 96.75 90 THR A C 1
ATOM 704 O O . THR A 1 90 ? -1.521 -10.316 -1.244 1.00 96.75 90 THR A O 1
ATOM 707 N N . LEU A 1 91 ? -1.859 -11.478 -3.143 1.00 97.62 91 LEU A N 1
ATOM 708 C CA . LEU A 1 91 ? -3.315 -11.570 -3.027 1.00 97.62 91 LEU A CA 1
ATOM 709 C C . LEU A 1 91 ? -3.739 -12.348 -1.776 1.00 97.62 91 LEU A C 1
ATOM 711 O O . LEU A 1 91 ? -4.631 -11.905 -1.056 1.00 97.62 91 LEU A O 1
ATOM 715 N N . GLU A 1 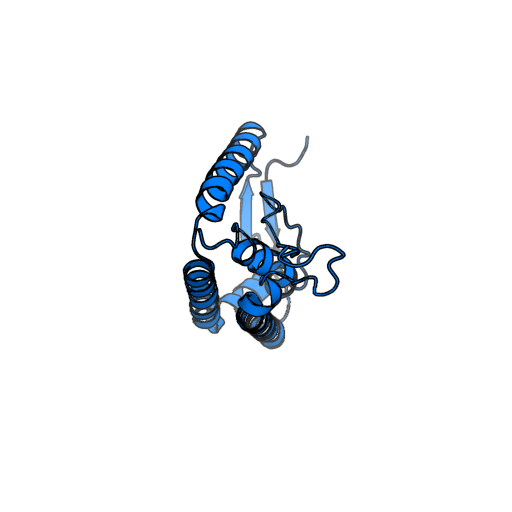92 ? -3.107 -13.484 -1.481 1.00 97.81 92 GLU A N 1
ATOM 716 C CA . GLU A 1 92 ? -3.385 -14.281 -0.279 1.00 97.81 92 GLU A CA 1
ATOM 717 C C . GLU A 1 92 ? -3.139 -13.473 0.999 1.00 97.81 92 GLU A C 1
ATOM 719 O O . GLU A 1 92 ? -3.989 -13.441 1.891 1.00 97.81 92 GLU A O 1
ATOM 724 N N . ARG A 1 93 ? -2.001 -12.771 1.081 1.00 98.00 93 ARG A N 1
ATOM 725 C CA . ARG A 1 93 ? -1.665 -11.913 2.226 1.00 98.00 93 ARG A CA 1
ATOM 726 C C . ARG A 1 93 ? -2.639 -10.750 2.359 1.00 98.00 93 ARG A C 1
ATOM 728 O O . ARG A 1 93 ? -3.111 -10.496 3.466 1.00 98.00 93 ARG A O 1
ATOM 735 N N . ALA A 1 94 ? -2.965 -10.081 1.255 1.00 98.19 94 ALA A N 1
ATOM 736 C CA . ALA A 1 94 ? -3.904 -8.968 1.253 1.00 98.19 94 ALA A CA 1
ATOM 737 C C . ALA A 1 94 ? -5.296 -9.399 1.737 1.00 98.19 94 ALA A C 1
ATOM 739 O O . ALA A 1 94 ? -5.814 -8.831 2.698 1.00 98.19 94 ALA A O 1
ATOM 740 N N . ASN A 1 95 ? -5.854 -10.459 1.147 1.00 98.25 95 ASN A N 1
ATOM 741 C CA . ASN A 1 95 ? -7.156 -11.005 1.536 1.00 98.25 95 ASN A CA 1
ATOM 742 C C . ASN A 1 95 ? -7.176 -11.452 3.000 1.00 98.25 95 ASN A C 1
ATOM 744 O O . ASN A 1 95 ? -8.118 -11.145 3.728 1.00 98.25 95 ASN A O 1
ATOM 748 N N . TYR A 1 96 ? -6.120 -12.130 3.460 1.00 98.31 96 TYR A N 1
ATOM 749 C CA . TYR A 1 96 ? -6.020 -12.532 4.858 1.00 98.31 96 TYR A CA 1
ATOM 750 C C . TYR A 1 96 ? -6.035 -11.318 5.796 1.00 98.31 96 TYR A C 1
ATOM 752 O O . TYR A 1 96 ? -6.831 -11.289 6.733 1.00 98.31 96 TYR A O 1
ATOM 760 N N . MET A 1 97 ? -5.221 -10.293 5.524 1.00 97.56 97 MET A N 1
ATOM 761 C CA . MET A 1 97 ? -5.171 -9.077 6.343 1.00 97.56 97 MET A CA 1
ATOM 762 C C . MET A 1 97 ? -6.515 -8.341 6.386 1.00 97.56 97 MET A C 1
ATOM 764 O O . MET A 1 97 ? -6.914 -7.896 7.461 1.00 97.56 97 MET A O 1
ATOM 768 N N . LEU A 1 98 ? -7.238 -8.268 5.263 1.00 97.94 98 LEU A N 1
ATOM 769 C CA . LEU A 1 98 ? -8.593 -7.708 5.223 1.00 97.94 98 LEU A CA 1
ATOM 770 C C . LEU A 1 98 ? -9.565 -8.535 6.074 1.00 97.94 98 LEU A C 1
ATOM 772 O O . LEU A 1 98 ? -10.294 -7.970 6.885 1.00 97.94 98 LEU A O 1
ATOM 776 N N . SER A 1 99 ? -9.519 -9.867 5.960 1.00 97.88 99 SER A N 1
ATOM 777 C CA . SER A 1 99 ? -10.430 -10.768 6.681 1.00 97.88 99 SER A CA 1
ATOM 778 C C . SER A 1 99 ? -10.296 -10.699 8.206 1.00 97.88 99 SER A C 1
ATOM 780 O O . SER A 1 99 ? -11.265 -10.926 8.927 1.00 97.88 99 SER A O 1
ATOM 782 N N . ILE A 1 100 ? -9.103 -10.375 8.716 1.00 97.06 100 ILE A N 1
ATOM 783 C CA . ILE A 1 100 ? -8.848 -10.290 10.160 1.00 97.06 100 ILE A CA 1
ATOM 784 C C . ILE A 1 100 ? -8.902 -8.862 10.699 1.00 97.06 100 ILE A C 1
ATOM 786 O O . ILE A 1 100 ? -8.743 -8.683 11.908 1.00 97.06 100 ILE A O 1
ATOM 790 N N . ALA A 1 101 ? -9.065 -7.848 9.847 1.00 95.81 101 ALA A N 1
ATOM 791 C CA . ALA A 1 101 ? -8.874 -6.451 10.221 1.00 95.81 101 ALA A CA 1
ATOM 792 C C . ALA A 1 101 ? -9.830 -5.995 11.330 1.00 95.81 101 ALA A C 1
ATOM 794 O O . ALA A 1 101 ? -9.378 -5.412 12.313 1.00 95.81 101 ALA A O 1
ATOM 795 N N . GLU A 1 102 ? -11.122 -6.312 11.224 1.00 94.62 102 GLU A N 1
ATOM 796 C CA . GLU A 1 102 ? -12.128 -5.941 12.229 1.00 94.62 102 GLU A CA 1
ATOM 797 C C . GLU A 1 102 ? -11.789 -6.511 13.604 1.00 94.62 102 GLU A C 1
ATOM 799 O O . GLU A 1 102 ? -11.671 -5.777 14.584 1.00 94.62 102 GLU A O 1
ATOM 804 N N . LYS A 1 103 ? -11.533 -7.823 13.664 1.00 95.12 103 LYS A N 1
ATOM 805 C CA . LYS A 1 103 ? -11.146 -8.504 14.904 1.00 95.12 103 LYS A CA 1
ATOM 806 C C . LYS A 1 103 ? -9.826 -7.964 15.453 1.00 95.12 103 LYS A C 1
ATOM 808 O O . LYS A 1 103 ? -9.684 -7.786 16.659 1.00 95.12 103 LYS A O 1
ATOM 813 N N . SER A 1 104 ? -8.855 -7.727 14.575 1.00 94.19 104 SER A N 1
ATOM 814 C CA . SER A 1 104 ? -7.519 -7.253 14.950 1.00 94.19 104 SER A CA 1
ATOM 815 C C . SER A 1 104 ? -7.535 -5.823 15.481 1.00 94.19 104 SER A C 1
ATOM 817 O O . SER A 1 104 ? -6.706 -5.485 16.322 1.00 94.19 104 SER A O 1
ATOM 819 N N . LEU A 1 105 ? -8.457 -4.983 15.003 1.00 93.69 105 LEU A N 1
ATOM 820 C CA . LEU A 1 105 ? -8.563 -3.573 15.385 1.00 93.69 105 LEU A CA 1
ATOM 821 C C . LEU A 1 105 ? -9.573 -3.315 16.508 1.00 93.69 105 LEU A C 1
ATOM 823 O O . LEU A 1 105 ? -9.511 -2.256 17.131 1.00 93.69 105 LEU A O 1
ATOM 827 N N . ALA A 1 106 ? -10.437 -4.282 16.821 1.00 92.88 106 ALA A N 1
ATOM 828 C CA . ALA A 1 106 ? -11.417 -4.169 17.891 1.00 92.88 106 ALA A CA 1
ATOM 829 C C . ALA A 1 106 ? -10.772 -3.869 19.265 1.00 92.88 106 ALA A C 1
ATOM 831 O O . ALA A 1 106 ? -9.679 -4.373 19.568 1.00 92.88 106 ALA A O 1
ATOM 832 N N . PRO A 1 107 ? -11.444 -3.079 20.126 1.00 91.56 107 PRO A N 1
ATOM 833 C CA . PRO A 1 107 ? -11.006 -2.849 21.494 1.00 91.56 107 PRO A CA 1
ATOM 834 C C . PRO A 1 107 ? -10.872 -4.153 22.282 1.00 91.56 107 PRO A C 1
ATOM 836 O O . PRO A 1 107 ? -11.706 -5.051 22.180 1.00 91.56 107 PRO A O 1
ATOM 839 N N . VAL A 1 108 ? -9.834 -4.240 23.109 1.00 91.38 108 VAL A N 1
ATOM 840 C CA . VAL A 1 108 ? -9.637 -5.355 24.041 1.00 91.38 108 VAL A CA 1
ATOM 841 C C . VAL A 1 108 ? -10.210 -4.949 25.392 1.00 91.38 108 VAL A C 1
ATOM 843 O O . VAL A 1 108 ? -9.648 -4.084 26.060 1.00 91.38 108 VAL A O 1
ATOM 846 N N . GLU A 1 109 ? -11.333 -5.541 25.792 1.00 88.94 109 GLU A N 1
ATOM 847 C CA . GLU A 1 109 ? -11.953 -5.265 27.093 1.00 88.94 109 GLU A CA 1
ATOM 848 C C . GLU A 1 109 ? -11.148 -5.886 28.244 1.00 88.94 109 GLU A C 1
ATOM 850 O O . GLU A 1 109 ? -10.744 -7.049 28.185 1.00 88.94 109 GLU A O 1
ATOM 855 N N . LEU A 1 110 ? -10.940 -5.115 29.313 1.00 85.38 110 LEU A N 1
ATOM 856 C CA . LEU A 1 110 ? -10.287 -5.564 30.542 1.00 85.38 110 LEU A CA 1
ATOM 857 C C . LEU A 1 110 ? -11.375 -5.895 31.567 1.00 85.38 110 LEU A C 1
ATOM 859 O O . LEU A 1 110 ? -12.040 -4.997 32.084 1.00 85.38 110 LEU A O 1
ATOM 863 N N . LYS A 1 111 ? -11.580 -7.194 31.809 1.00 75.62 111 LYS A N 1
ATOM 864 C CA . LYS A 1 111 ? -12.690 -7.715 32.627 1.00 75.62 111 LYS A CA 1
ATOM 865 C C . LYS A 1 111 ? -12.453 -7.591 34.134 1.00 75.62 111 LYS A C 1
ATOM 867 O O . LYS A 1 111 ? -13.419 -7.476 34.881 1.00 75.62 111 LYS A O 1
ATOM 872 N N . ASP A 1 112 ? -11.195 -7.551 34.561 1.00 72.06 112 ASP A N 1
ATOM 873 C CA . ASP A 1 112 ? -10.830 -7.419 35.969 1.00 72.06 112 ASP A CA 1
ATOM 874 C C . ASP A 1 112 ? -10.706 -5.937 36.324 1.00 72.06 112 ASP A C 1
ATOM 876 O O . ASP A 1 112 ? -9.674 -5.294 36.101 1.00 72.06 112 ASP A O 1
ATOM 880 N N . THR A 1 113 ? -11.793 -5.362 36.837 1.00 68.38 113 THR A N 1
ATOM 881 C CA . THR A 1 113 ? -11.780 -4.004 37.380 1.00 68.38 113 THR A CA 1
ATOM 882 C C . THR A 1 113 ? -12.037 -4.047 38.881 1.00 68.38 113 THR A C 1
ATOM 884 O O . THR A 1 113 ? -12.924 -4.732 39.379 1.00 68.38 113 THR A O 1
ATOM 887 N N . ASP A 1 114 ? -11.231 -3.290 39.616 1.00 74.88 114 ASP A N 1
ATOM 888 C CA . ASP A 1 114 ? -11.312 -3.090 41.063 1.00 74.88 114 ASP A CA 1
ATOM 889 C C . ASP A 1 114 ? -12.512 -2.215 41.476 1.00 74.88 114 ASP A C 1
ATOM 891 O O . ASP A 1 114 ? -12.774 -2.021 42.662 1.00 74.88 114 ASP A O 1
ATOM 895 N N . LYS A 1 115 ? -13.254 -1.679 40.496 1.00 78.25 115 LYS A N 1
ATOM 896 C CA . LYS A 1 115 ? -14.360 -0.740 40.692 1.00 78.25 115 LYS A CA 1
ATOM 897 C C . LYS A 1 115 ? -15.607 -1.198 39.931 1.00 78.25 115 LYS A C 1
ATOM 899 O O . LYS A 1 115 ? -15.649 -1.066 38.704 1.00 78.25 115 LYS A O 1
ATOM 904 N N . PRO A 1 116 ? -16.650 -1.666 40.637 1.00 78.38 116 PRO A N 1
ATOM 905 C CA . PRO A 1 116 ? -17.934 -1.991 40.028 1.00 78.38 116 PRO A CA 1
ATOM 906 C C . PRO A 1 116 ? -18.467 -0.827 39.179 1.00 78.38 116 PRO A C 1
ATOM 908 O O . PRO A 1 116 ? -18.461 0.323 39.615 1.00 78.38 116 PRO A O 1
ATOM 911 N N . GLY A 1 117 ? -18.904 -1.121 37.952 1.00 80.88 117 GLY A N 1
ATOM 912 C CA . GLY A 1 117 ? -19.441 -0.130 37.011 1.00 80.88 117 GLY A CA 1
ATOM 913 C C . GLY A 1 117 ? -18.410 0.585 36.125 1.00 80.88 117 GLY A C 1
ATOM 914 O O . GLY A 1 117 ? -18.810 1.297 35.208 1.00 80.88 117 GLY A O 1
ATOM 915 N N . PHE A 1 118 ? -17.101 0.385 36.325 1.00 83.25 118 PHE A N 1
ATOM 916 C CA . PHE A 1 118 ? -16.077 0.934 35.425 1.00 83.25 118 PHE A CA 1
ATOM 917 C C . PHE A 1 118 ? -15.794 -0.001 34.242 1.00 83.25 118 PHE A C 1
ATOM 919 O O . PHE A 1 118 ? -15.386 -1.146 34.437 1.00 83.25 118 PHE A O 1
ATOM 926 N N . LYS A 1 119 ? -15.921 0.516 33.010 1.00 83.38 119 LYS A N 1
ATOM 927 C CA . LYS A 1 119 ? -15.474 -0.165 31.784 1.00 83.38 119 LYS A CA 1
ATOM 928 C C . LYS A 1 119 ? -14.037 0.242 31.454 1.00 83.38 119 LYS 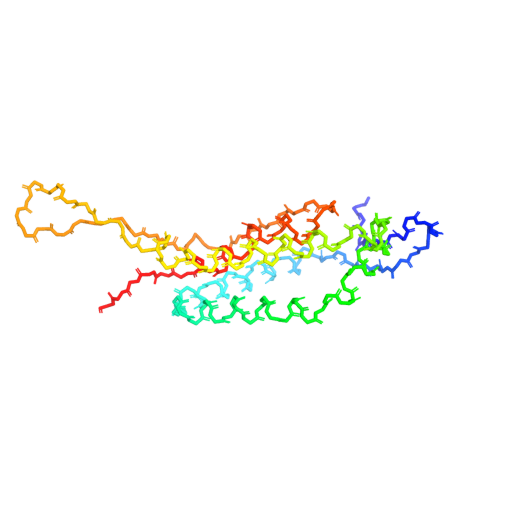A C 1
ATOM 930 O O . LYS A 1 119 ? -13.748 1.421 31.270 1.00 83.38 119 LYS A O 1
ATOM 935 N N . ARG A 1 120 ? -13.139 -0.738 31.351 1.00 88.31 120 ARG A N 1
ATOM 936 C CA . ARG A 1 120 ? -11.747 -0.555 30.916 1.00 88.31 120 ARG A CA 1
ATOM 937 C C . ARG A 1 120 ? -11.516 -1.309 29.613 1.00 88.31 120 ARG A C 1
ATOM 939 O O . ARG A 1 120 ? -11.970 -2.441 29.467 1.00 88.31 120 ARG A O 1
ATOM 946 N N . TYR A 1 121 ? -10.805 -0.699 28.672 1.00 90.06 121 TYR A N 1
ATOM 947 C CA . TYR A 1 121 ? -10.421 -1.351 27.423 1.00 90.06 121 TYR A CA 1
ATOM 948 C C . TYR A 1 121 ? -9.136 -0.749 26.855 1.00 90.06 121 TYR A C 1
ATOM 950 O O . TYR A 1 121 ? -8.776 0.383 27.171 1.00 90.06 121 TYR A O 1
ATOM 958 N N . ILE A 1 122 ? -8.462 -1.510 25.996 1.00 90.88 122 ILE A N 1
ATOM 959 C CA . ILE A 1 122 ? -7.333 -1.053 25.186 1.00 90.88 122 ILE A CA 1
ATOM 960 C C . ILE A 1 122 ? -7.837 -0.868 23.759 1.00 90.88 122 ILE A C 1
ATOM 962 O O . ILE A 1 122 ? -8.335 -1.812 23.145 1.00 90.88 122 ILE A O 1
ATOM 966 N N . LYS A 1 123 ? -7.702 0.346 23.230 1.00 91.00 123 LYS A N 1
ATOM 967 C CA . LYS A 1 123 ?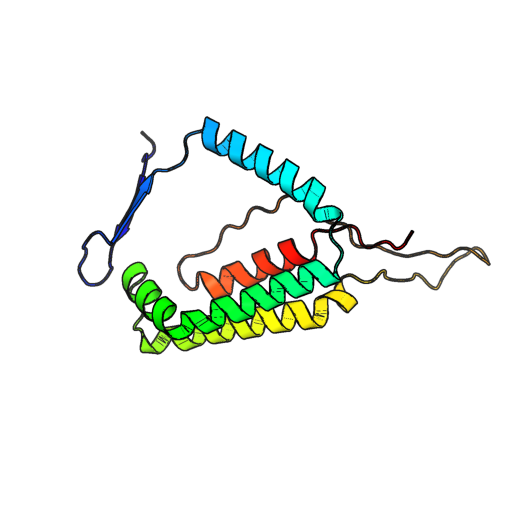 -8.018 0.678 21.838 1.00 91.00 123 LYS A CA 1
ATOM 968 C C . LYS A 1 123 ? -6.732 0.798 21.030 1.00 91.00 123 LYS A C 1
ATOM 970 O O . LYS A 1 123 ? -5.692 1.189 21.554 1.00 91.00 123 LYS A O 1
ATOM 975 N N . ARG A 1 124 ? -6.818 0.449 19.748 1.00 89.81 124 ARG A N 1
ATOM 976 C CA . ARG A 1 124 ? -5.746 0.665 18.776 1.00 89.81 124 ARG A CA 1
ATOM 977 C C . ARG A 1 124 ? -6.006 1.975 18.051 1.00 89.81 124 ARG A C 1
ATOM 979 O O . ARG A 1 124 ? -7.086 2.171 17.499 1.00 89.81 124 ARG A O 1
ATOM 986 N N . GLU A 1 125 ? -5.018 2.855 18.081 1.00 88.75 125 GLU A N 1
ATOM 987 C CA . GLU A 1 125 ? -5.055 4.140 17.394 1.00 88.75 125 GLU A CA 1
ATOM 988 C C . GLU A 1 125 ? -4.003 4.181 16.285 1.00 88.75 125 GLU A C 1
ATOM 990 O O . GLU A 1 125 ? -2.952 3.540 16.402 1.00 88.75 125 GLU A O 1
ATOM 995 N N . PRO A 1 126 ? -4.279 4.902 15.188 1.00 89.62 126 PRO A N 1
ATOM 996 C CA . PRO A 1 126 ? -3.357 4.989 14.074 1.00 89.62 126 PRO A CA 1
ATOM 997 C C . PRO A 1 126 ? -2.120 5.786 14.483 1.00 89.62 126 PRO A C 1
ATOM 999 O O . PRO A 1 126 ? -2.229 6.894 15.003 1.00 89.62 126 PRO A O 1
ATOM 1002 N N . LEU A 1 127 ? -0.937 5.244 14.189 1.00 90.94 127 LEU A N 1
ATOM 1003 C CA . LEU A 1 127 ? 0.338 5.863 14.559 1.00 90.94 127 LEU A CA 1
ATOM 1004 C C . LEU A 1 127 ? 0.597 7.189 13.824 1.00 90.94 127 LEU A C 1
ATOM 1006 O O . LEU A 1 127 ? 1.180 8.109 14.390 1.00 90.94 127 LEU A O 1
ATOM 1010 N N . GLY A 1 128 ? 0.199 7.279 12.552 1.00 91.81 128 GLY A N 1
ATOM 1011 C CA . GLY A 1 128 ? 0.526 8.408 11.686 1.00 91.81 128 GLY A CA 1
ATOM 1012 C C . GLY A 1 128 ? 0.971 7.958 10.299 1.00 91.81 128 GLY A C 1
ATOM 1013 O O . GLY A 1 128 ? 0.525 6.930 9.791 1.00 91.81 128 GLY A O 1
ATOM 1014 N N . VAL A 1 129 ? 1.837 8.756 9.674 1.00 93.94 129 VAL A N 1
ATOM 1015 C CA . VAL A 1 129 ? 2.458 8.422 8.386 1.00 93.94 129 VAL A CA 1
ATOM 1016 C C . VAL A 1 129 ? 3.475 7.299 8.595 1.00 93.94 129 VAL A C 1
ATOM 1018 O O . VAL A 1 129 ? 4.318 7.387 9.484 1.00 93.94 129 VAL A O 1
ATOM 1021 N N . VAL A 1 130 ? 3.410 6.260 7.760 1.00 93.44 130 VAL A N 1
ATOM 1022 C CA . VAL A 1 130 ? 4.332 5.116 7.794 1.00 93.44 130 VAL A CA 1
ATOM 1023 C C . VAL A 1 130 ? 5.203 5.138 6.543 1.00 93.44 130 VAL A C 1
ATOM 1025 O O . VAL A 1 130 ? 4.687 5.165 5.428 1.00 93.44 130 VAL A O 1
ATOM 1028 N N . PHE A 1 131 ? 6.523 5.110 6.727 1.00 94.00 131 PHE A N 1
ATOM 1029 C CA . PHE A 1 131 ? 7.490 4.993 5.638 1.00 94.00 131 PHE A CA 1
ATOM 1030 C C . PHE A 1 131 ? 7.912 3.530 5.469 1.00 94.00 131 PHE A C 1
ATOM 1032 O O . PHE A 1 131 ? 8.362 2.900 6.425 1.00 94.00 131 PHE A O 1
ATOM 1039 N N . VAL A 1 132 ? 7.749 2.985 4.262 1.00 93.12 132 VAL A N 1
ATOM 1040 C CA . VAL A 1 132 ? 8.025 1.575 3.956 1.00 93.12 132 VAL A CA 1
ATOM 1041 C C . VAL A 1 132 ? 9.205 1.483 2.996 1.00 93.12 132 VAL A C 1
ATOM 1043 O O . VAL A 1 132 ? 9.153 2.027 1.896 1.00 93.12 132 VAL A O 1
ATOM 1046 N N . ILE A 1 133 ? 10.241 0.746 3.396 1.00 93.62 133 ILE A N 1
ATOM 1047 C CA . ILE A 1 133 ? 11.358 0.357 2.530 1.00 93.62 133 ILE A CA 1
ATOM 1048 C C . ILE A 1 133 ? 11.215 -1.139 2.255 1.00 93.62 133 ILE A C 1
ATOM 1050 O O . ILE A 1 133 ? 11.300 -1.949 3.178 1.00 93.62 133 ILE A O 1
ATOM 1054 N N . ALA A 1 134 ? 10.979 -1.501 0.996 1.00 92.00 134 ALA A N 1
ATOM 1055 C CA . ALA A 1 134 ? 10.835 -2.887 0.562 1.00 92.00 134 ALA A CA 1
ATOM 1056 C C . ALA A 1 134 ? 12.024 -3.302 -0.322 1.00 92.00 134 ALA A C 1
ATOM 1058 O O . ALA A 1 134 ? 12.536 -2.478 -1.085 1.00 92.00 134 ALA A O 1
ATOM 1059 N N . PRO A 1 135 ? 12.487 -4.560 -0.235 1.00 93.00 135 PRO A N 1
ATOM 1060 C CA . PRO A 1 135 ? 13.523 -5.072 -1.119 1.00 93.00 135 PRO A CA 1
ATOM 1061 C C . PRO A 1 135 ? 12.978 -5.346 -2.531 1.00 93.00 135 PRO A C 1
ATOM 1063 O O . PRO A 1 135 ? 11.789 -5.577 -2.741 1.00 93.00 135 PRO A O 1
ATOM 1066 N N . TRP A 1 136 ? 13.879 -5.382 -3.511 1.00 92.00 136 TRP A N 1
ATOM 1067 C CA . TRP A 1 136 ? 13.550 -5.564 -4.931 1.00 92.00 136 TRP A CA 1
ATOM 1068 C C . TRP A 1 136 ? 13.257 -7.017 -5.329 1.00 92.00 136 TRP A C 1
ATOM 1070 O O . TRP A 1 136 ? 12.781 -7.267 -6.432 1.00 92.00 136 TRP A O 1
ATOM 1080 N N . ASN A 1 137 ? 13.586 -7.996 -4.481 1.00 91.12 137 ASN A N 1
ATOM 1081 C CA . ASN A 1 137 ? 13.534 -9.408 -4.856 1.00 91.12 137 ASN A CA 1
ATOM 1082 C C . ASN A 1 137 ? 12.120 -9.990 -4.835 1.00 91.12 137 ASN A C 1
ATOM 1084 O O . ASN A 1 137 ? 11.920 -10.993 -5.493 1.00 91.12 137 ASN A O 1
ATOM 1088 N N . PHE A 1 138 ? 11.175 -9.404 -4.099 1.00 92.69 138 PHE A N 1
ATOM 1089 C CA . PHE A 1 138 ? 9.743 -9.736 -4.125 1.00 92.69 138 PHE A CA 1
ATOM 1090 C C . PHE A 1 138 ? 8.940 -8.456 -3.845 1.00 92.69 138 PHE A C 1
ATOM 1092 O O . PHE A 1 138 ? 8.387 -8.302 -2.747 1.00 92.69 138 PHE A O 1
ATOM 1099 N N . PRO A 1 139 ? 8.970 -7.475 -4.761 1.00 92.81 139 PRO A N 1
ATOM 1100 C CA . PRO A 1 139 ? 8.552 -6.107 -4.477 1.00 92.81 139 PRO A CA 1
ATOM 1101 C C . PRO A 1 139 ? 7.090 -5.998 -4.034 1.00 92.81 139 PRO A C 1
ATOM 1103 O O . PRO A 1 139 ? 6.796 -5.213 -3.133 1.00 92.81 139 PRO A O 1
ATOM 1106 N N . PHE A 1 140 ? 6.173 -6.804 -4.577 1.00 95.19 140 PHE A N 1
ATOM 1107 C CA . PHE A 1 140 ? 4.764 -6.766 -4.172 1.00 95.19 140 PHE A CA 1
ATOM 1108 C C . PHE A 1 140 ? 4.530 -7.536 -2.876 1.00 95.19 140 PHE A C 1
ATOM 1110 O O . PHE A 1 140 ? 3.949 -7.007 -1.928 1.00 95.19 140 PHE A O 1
ATOM 1117 N N . LEU A 1 141 ? 5.054 -8.760 -2.788 1.00 95.06 141 LEU A N 1
ATOM 1118 C CA . LEU A 1 141 ? 4.827 -9.620 -1.625 1.00 95.06 141 LEU A CA 1
ATOM 1119 C C . LEU A 1 141 ? 5.481 -9.071 -0.349 1.00 95.06 141 LEU A C 1
ATOM 1121 O O . LEU A 1 141 ? 4.959 -9.268 0.746 1.00 95.06 141 LEU A O 1
ATOM 1125 N N . THR A 1 142 ? 6.624 -8.396 -0.458 1.00 94.69 142 THR A N 1
ATOM 1126 C CA . THR A 1 142 ? 7.302 -7.819 0.714 1.00 94.69 142 THR A CA 1
ATOM 1127 C C . THR A 1 142 ? 6.683 -6.495 1.138 1.00 94.69 142 THR A C 1
ATOM 1129 O O . THR A 1 142 ? 6.527 -6.267 2.337 1.00 94.69 142 THR A O 1
ATOM 1132 N N . SER A 1 143 ? 6.267 -5.651 0.187 1.00 95.12 143 SER A N 1
ATOM 1133 C CA . SER A 1 143 ? 5.642 -4.360 0.494 1.00 95.12 143 SER A CA 1
ATOM 1134 C C . SER A 1 143 ? 4.225 -4.508 1.050 1.00 95.12 143 SER A C 1
ATOM 1136 O O . SER A 1 143 ? 3.870 -3.798 1.997 1.00 95.12 143 SER A O 1
ATOM 1138 N N . ILE A 1 144 ? 3.424 -5.452 0.536 1.00 96.69 144 ILE A N 1
ATOM 1139 C CA . ILE A 1 144 ? 2.006 -5.570 0.905 1.00 96.69 144 ILE A CA 1
ATOM 1140 C C . ILE A 1 144 ? 1.798 -5.824 2.400 1.00 96.69 144 ILE A C 1
ATOM 1142 O O . ILE A 1 144 ? 0.860 -5.283 2.984 1.00 96.69 144 ILE A O 1
ATOM 1146 N N . ASN A 1 145 ? 2.712 -6.571 3.031 1.00 93.56 145 ASN A N 1
ATOM 1147 C CA . ASN A 1 145 ? 2.661 -6.915 4.456 1.00 93.56 145 ASN A CA 1
ATOM 1148 C C . ASN A 1 145 ? 2.773 -5.695 5.379 1.00 93.56 145 ASN A C 1
ATOM 1150 O O . ASN A 1 145 ? 2.413 -5.793 6.547 1.00 93.56 145 ASN A O 1
ATOM 1154 N N . SER A 1 146 ? 3.266 -4.564 4.870 1.00 94.25 146 SER A N 1
ATOM 1155 C CA . SER A 1 146 ? 3.392 -3.313 5.624 1.00 94.25 146 SER A CA 1
ATOM 1156 C C . SER A 1 146 ? 2.410 -2.257 5.125 1.00 94.25 146 SER A C 1
ATOM 1158 O O . SER A 1 146 ? 1.758 -1.591 5.926 1.00 94.25 146 SER A O 1
ATOM 1160 N N . VAL A 1 147 ? 2.270 -2.120 3.802 1.00 95.50 147 VAL A N 1
ATOM 1161 C CA . VAL A 1 147 ? 1.452 -1.071 3.175 1.00 95.50 147 VAL A CA 1
ATOM 1162 C C . VAL A 1 147 ? -0.031 -1.259 3.482 1.00 95.50 147 VAL A C 1
ATOM 1164 O O . VAL A 1 147 ? -0.672 -0.333 3.979 1.00 95.50 147 VAL A O 1
ATOM 1167 N N . LEU A 1 148 ? -0.585 -2.451 3.233 1.00 96.38 148 LEU A N 1
ATOM 1168 C CA . LEU A 1 148 ? -2.013 -2.682 3.441 1.00 96.38 148 LEU A CA 1
ATOM 1169 C C . LEU A 1 148 ? -2.433 -2.518 4.911 1.00 96.38 148 LEU A C 1
ATOM 1171 O O . LEU A 1 148 ? -3.364 -1.752 5.159 1.00 96.38 148 LEU A O 1
ATOM 1175 N N . PRO A 1 149 ? -1.776 -3.143 5.908 1.00 93.81 149 PRO A N 1
ATOM 1176 C CA . PRO A 1 149 ? -2.195 -2.973 7.294 1.00 93.81 149 PRO A CA 1
ATOM 1177 C C . PRO A 1 149 ? -1.990 -1.540 7.790 1.00 93.81 149 PRO A C 1
ATOM 1179 O O . PRO A 1 149 ? -2.812 -1.079 8.574 1.00 93.81 149 PRO A O 1
ATOM 1182 N N . ALA A 1 150 ? -0.984 -0.798 7.310 1.00 94.00 150 ALA A N 1
ATOM 1183 C CA . ALA A 1 150 ? -0.841 0.623 7.640 1.00 94.00 150 ALA A CA 1
ATOM 1184 C C . ALA A 1 150 ? -2.026 1.458 7.120 1.00 94.00 150 ALA A C 1
ATOM 1186 O O . ALA A 1 150 ? -2.560 2.297 7.847 1.00 94.00 150 ALA A O 1
ATOM 1187 N N . ILE A 1 151 ? -2.486 1.190 5.893 1.00 94.38 151 ILE A N 1
ATOM 1188 C CA . ILE A 1 151 ? -3.664 1.847 5.312 1.00 94.38 151 ILE A CA 1
ATOM 1189 C C . ILE A 1 151 ? -4.931 1.474 6.098 1.00 94.38 151 ILE A C 1
ATOM 1191 O O . ILE A 1 151 ? -5.694 2.360 6.486 1.00 94.38 151 ILE A O 1
ATOM 1195 N N . ILE A 1 152 ? -5.151 0.184 6.380 1.00 95.19 152 ILE A N 1
ATOM 1196 C CA . ILE A 1 152 ? -6.367 -0.312 7.047 1.00 95.19 152 ILE A CA 1
ATOM 1197 C C . ILE A 1 152 ? -6.417 0.059 8.537 1.00 95.19 152 ILE A C 1
ATOM 1199 O O . ILE A 1 152 ? -7.477 0.433 9.042 1.00 95.19 152 ILE A O 1
ATOM 1203 N N . ALA A 1 153 ? -5.293 0.038 9.253 1.00 91.56 153 ALA A N 1
ATOM 1204 C CA . ALA A 1 153 ? -5.224 0.477 10.648 1.00 91.56 153 ALA A CA 1
ATOM 1205 C C . ALA A 1 153 ? -5.367 1.998 10.802 1.00 91.56 153 ALA A C 1
ATOM 1207 O O . ALA A 1 153 ? -5.601 2.476 11.906 1.00 91.56 153 ALA A O 1
ATOM 1208 N N . GLY A 1 154 ? -5.251 2.747 9.702 1.00 74.50 154 GLY A N 1
ATOM 1209 C CA . GLY A 1 154 ? -5.133 4.198 9.633 1.00 74.50 154 GLY A CA 1
ATOM 1210 C C . GLY A 1 154 ? -6.273 5.055 10.194 1.00 74.50 154 GLY A C 1
ATOM 1211 O O . GLY A 1 154 ? -6.266 6.234 9.867 1.00 74.50 154 GLY A O 1
ATOM 1212 N N . ALA A 1 155 ? -7.196 4.548 11.025 1.00 60.59 155 ALA A N 1
ATOM 1213 C CA . ALA A 1 155 ? -8.191 5.374 11.716 1.00 60.59 155 ALA A CA 1
ATOM 1214 C C . ALA A 1 155 ? -8.418 5.067 13.183 1.00 60.59 155 ALA A C 1
ATOM 1216 O O . ALA A 1 155 ? -8.118 3.995 13.699 1.00 60.59 155 ALA A O 1
ATOM 1217 N N . GLU A 1 156 ? -9.023 6.061 13.819 1.00 52.94 156 GLU A N 1
ATOM 1218 C CA . GLU A 1 156 ? -9.492 6.032 15.184 1.00 52.94 156 GLU A CA 1
ATOM 1219 C C . GLU A 1 156 ? -10.759 5.160 15.288 1.00 52.94 156 GLU A C 1
ATOM 1221 O O . GLU A 1 156 ? -11.837 5.541 14.844 1.00 52.94 156 GLU A O 1
ATOM 1226 N N . PHE A 1 157 ? -10.647 3.956 15.861 1.00 41.97 157 PHE A N 1
ATOM 1227 C CA . PHE A 1 157 ? -11.800 3.067 16.053 1.00 41.97 157 PHE A CA 1
ATOM 1228 C C . PHE A 1 157 ? -12.579 3.450 17.324 1.00 41.97 157 PHE A C 1
ATOM 1230 O O . PHE A 1 157 ? -12.237 3.015 18.422 1.00 41.97 157 PHE A O 1
ATOM 1237 N N . GLY A 1 158 ? -13.599 4.301 17.213 1.00 40.31 158 GLY A N 1
ATOM 1238 C CA . GLY A 1 158 ? -14.485 4.639 18.331 1.00 40.31 158 GLY A CA 1
ATOM 1239 C C . GLY A 1 158 ? -15.866 5.056 17.843 1.00 40.31 158 GLY A C 1
ATOM 1240 O O . GLY A 1 158 ? -15.981 6.026 17.105 1.00 40.31 158 GLY A O 1
ATOM 1241 N N . HIS A 1 159 ? -16.902 4.316 18.239 1.00 36.69 159 HIS A N 1
ATOM 1242 C CA . HIS A 1 159 ? -18.263 4.847 18.229 1.00 36.69 159 HIS A CA 1
ATOM 1243 C C . HIS A 1 159 ? -18.335 5.935 19.304 1.00 36.69 159 HIS A C 1
ATOM 1245 O O . HIS A 1 159 ? -17.972 5.679 20.455 1.00 36.69 159 HIS A O 1
ATOM 1251 N N . SER A 1 160 ? -18.741 7.136 18.894 1.00 34.72 160 SER A N 1
ATOM 1252 C CA . SER A 1 160 ? -19.357 8.130 19.776 1.00 34.72 160 SER A CA 1
ATOM 1253 C C . SER A 1 160 ? -20.610 7.559 20.423 1.00 34.72 160 SER A C 1
ATOM 1255 O O . SER A 1 160 ? -21.371 6.912 19.665 1.00 34.72 160 SER A O 1
#

Radius of gyration: 20.43 Å; Cα contacts (8 Å, |Δi|>4): 166; chains: 1; bounding box: 47×39×64 Å

pLDDT: mean 90.82, std 11.11, range [34.72, 98.31]

Mean predicted aligned error: 5.47 Å

InterPro domains:
  IPR015590 Aldehyde dehydrogenase domain [PF00171] (6-155)
  IPR016161 Aldehyde/histidinol dehydrogenase [SSF53720] (6-154)
  IPR016162 Aldehyde dehydrogenase, N-terminal [G3DSA:3.40.605.10] (2-157)

Sequence (160 aa):
MSPSSQTTIIPHSQEPLVTHQYPSVSELDDLVLRSGKAQKAWKNVSLEDRLKIGQKFVEEFKAMDNDIPLELTKQMGRPVSQNAGEIRGTLERANYMLSIAEKSLAPVELKDTDKPGFKRYIKREPLGVVFVIAPWNFPFLTSINSVLPAIIAGAEFGHS

Organism: NCBI:txid456999

Solvent-accessible surface area (backbone atoms only — not comparable to full-atom values): 9513 Å² total; per-residue (Å²): 131,81,80,62,56,49,69,46,45,20,67,85,79,70,42,81,73,49,75,45,72,56,76,52,72,68,55,48,55,51,49,54,53,50,44,52,54,50,41,65,55,45,27,73,48,55,64,68,60,39,48,53,52,52,51,48,50,52,52,57,57,58,73,38,62,79,55,52,30,53,50,48,22,46,60,68,50,50,58,50,92,67,36,59,62,44,55,51,49,30,51,52,51,50,54,50,53,60,75,43,39,66,73,72,51,49,66,47,73,50,83,87,57,100,47,93,92,62,88,46,67,49,72,56,67,48,91,68,82,82,88,84,87,61,61,83,90,46,52,60,45,59,34,46,77,52,52,51,55,54,60,56,48,31,23,62,75,68,87,128

Secondary structure (DSSP, 8-state):
---SEEEEE-TTT--EEEEEEPPPHHHHHHHHHHHHHHHHHHTTS-HHHHHHHHHHHHHHHHHTTTTHHHHHHHHH---GGGTHHHHHHHHHHHHHHHHHHHHHHS-EEE---SSTT--EEE-------------TTSHHHHHHHHHHHHHHH-S-----

Foldseek 3Di:
DPDQKDFQAFVPVRHTDDIDGDDDPVVVVVVVVVQQVVLVVLQPDDLVVLLVVLVVVLVVLVVCLPPVLVVLCRRPVPHSVPCNVLSVLLSVLSVVCSVCLCVVQDWAWDPDDPDPPDTDTDGQAQPGRDDDDFDSPRRRNRRSNPVSSNSSSSYDDDDD

Nearest PDB structures (foldseek):
  8qms-assembly1_B  TM=9.082E-01  e=8.283E-07  Escherichia coli K-12
  8qmq-assembly1_B  TM=9.082E-01  e=1.174E-06  Escherichia coli K-12
  4ita-assembly1_A  TM=9.419E-01  e=5.327E-06  Picosynechococcus sp. PCC 7002
  4x0u-assembly2_C-2  TM=9.259E-01  e=1.275E-05  Homo sapiens
  6o4g-assembly2_H  TM=9.222E-01  e=4.856E-05  Homo sapiens